Protein AF-A0A7J8ZXL1-F1 (afdb_monomer)

Mean predicted aligned error: 9.75 Å

Structure (mmCIF, N/CA/C/O backbone):
data_AF-A0A7J8ZXL1-F1
#
_entry.id   AF-A0A7J8ZXL1-F1
#
loop_
_atom_site.group_PDB
_atom_site.id
_atom_site.type_symbol
_ato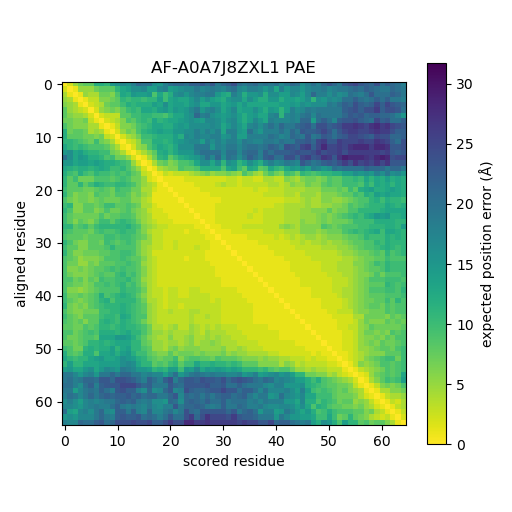m_site.label_atom_id
_atom_site.label_alt_id
_atom_site.label_comp_id
_atom_site.label_asym_id
_atom_site.label_entity_id
_atom_site.label_seq_id
_atom_site.pdbx_PDB_ins_code
_atom_site.Cartn_x
_atom_site.Cartn_y
_atom_site.Cartn_z
_atom_site.occupancy
_atom_site.B_iso_or_equiv
_atom_site.auth_seq_id
_atom_site.auth_comp_id
_atom_site.auth_asym_id
_atom_site.auth_atom_id
_atom_site.pdbx_PDB_model_num
ATOM 1 N N . MET A 1 1 ? 1.393 10.534 -3.191 1.00 56.12 1 MET A N 1
ATOM 2 C CA . MET A 1 1 ? 1.499 10.979 -1.776 1.00 56.12 1 MET A CA 1
ATOM 3 C C . MET A 1 1 ? 0.612 12.187 -1.445 1.00 56.12 1 MET A C 1
ATOM 5 O O . MET A 1 1 ? 0.531 12.586 -0.289 1.00 56.12 1 MET A O 1
ATOM 9 N N . SER A 1 2 ? -0.095 12.740 -2.435 1.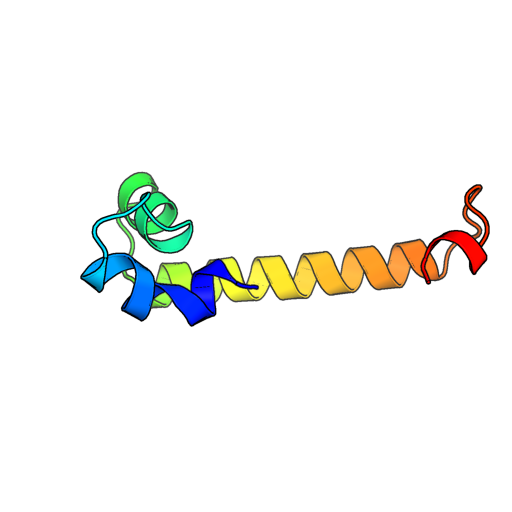00 59.88 2 SER A N 1
ATOM 10 C CA . SER A 1 2 ? -0.874 13.974 -2.316 1.00 59.88 2 SER A CA 1
ATOM 11 C C . SER A 1 2 ? -2.115 13.847 -1.425 1.00 59.88 2 SER A C 1
ATOM 13 O O . SER A 1 2 ? -2.467 14.806 -0.752 1.00 59.88 2 SER A O 1
ATOM 15 N N . ASP A 1 3 ? -2.750 12.671 -1.355 1.00 61.75 3 ASP A N 1
ATOM 16 C CA . ASP A 1 3 ? -3.973 12.487 -0.556 1.00 61.75 3 ASP A CA 1
ATOM 17 C C . ASP A 1 3 ? -3.744 12.495 0.953 1.00 61.75 3 ASP A C 1
ATOM 19 O O . ASP A 1 3 ? -4.539 13.078 1.682 1.00 61.75 3 ASP A O 1
ATOM 23 N N . ILE A 1 4 ? -2.649 11.894 1.428 1.00 63.94 4 ILE A N 1
ATOM 24 C CA . ILE A 1 4 ? -2.337 11.828 2.862 1.00 63.94 4 ILE A CA 1
ATOM 25 C C . ILE A 1 4 ? -2.009 13.224 3.403 1.00 63.94 4 ILE A C 1
ATOM 27 O O . ILE A 1 4 ? -2.518 13.626 4.446 1.00 63.94 4 ILE A O 1
ATOM 31 N N . VAL A 1 5 ? -1.189 13.981 2.668 1.00 64.25 5 VAL A N 1
ATOM 32 C CA . VAL A 1 5 ? -0.768 15.334 3.061 1.00 64.25 5 VAL A CA 1
ATOM 33 C C . VAL A 1 5 ? -1.920 16.338 2.917 1.00 64.25 5 VAL A C 1
ATOM 35 O O . VAL A 1 5 ? -2.076 17.226 3.751 1.00 64.25 5 VAL A O 1
ATOM 38 N N . CYS A 1 6 ? -2.777 16.175 1.903 1.00 58.22 6 CYS A N 1
ATOM 39 C CA . CYS A 1 6 ? -3.891 17.086 1.624 1.00 58.22 6 CYS A CA 1
ATOM 40 C C . CYS A 1 6 ? -5.190 16.717 2.368 1.00 58.22 6 CYS A C 1
ATOM 42 O O . CYS A 1 6 ? -6.190 17.419 2.234 1.00 58.22 6 CYS A O 1
ATOM 44 N N . HIS A 1 7 ? -5.208 15.652 3.178 1.00 60.97 7 HIS A N 1
ATOM 45 C CA . HIS A 1 7 ? -6.433 15.177 3.828 1.00 60.97 7 HIS A CA 1
ATOM 46 C C . HIS A 1 7 ? -7.120 16.255 4.690 1.00 60.97 7 HIS A C 1
ATOM 48 O O . HIS A 1 7 ? -8.338 16.412 4.612 1.00 60.97 7 HIS A O 1
ATOM 54 N N . LYS A 1 8 ? -6.351 17.063 5.438 1.00 56.84 8 LYS A N 1
ATOM 55 C CA . LYS A 1 8 ? -6.901 18.188 6.220 1.00 56.84 8 LYS A CA 1
ATOM 56 C C . LYS A 1 8 ? -7.504 19.287 5.332 1.00 56.84 8 LYS A C 1
ATOM 58 O O . LYS A 1 8 ? -8.588 19.771 5.632 1.00 56.84 8 LYS A O 1
ATOM 63 N N . VAL A 1 9 ? -6.844 19.621 4.221 1.00 54.56 9 VAL A N 1
ATOM 64 C CA . VAL A 1 9 ? -7.256 20.698 3.299 1.00 54.56 9 VAL A CA 1
ATOM 65 C C . VAL A 1 9 ? -8.463 20.290 2.440 1.00 54.56 9 VAL A C 1
ATOM 67 O O . VAL A 1 9 ? -9.322 21.118 2.148 1.00 54.56 9 VAL A O 1
ATOM 70 N N . LYS A 1 10 ? -8.577 19.009 2.058 1.00 51.62 10 LYS A N 1
ATOM 71 C CA . LYS A 1 10 ? -9.732 18.489 1.303 1.00 51.62 10 LYS A CA 1
ATOM 72 C C . LYS A 1 10 ? -11.023 18.497 2.121 1.00 51.62 10 LYS A C 1
ATOM 74 O O . LYS A 1 10 ? -12.073 18.834 1.577 1.00 51.62 10 LYS A O 1
ATOM 79 N N . ARG A 1 11 ? -10.939 18.202 3.426 1.00 56.06 11 ARG A N 1
ATOM 80 C CA . ARG A 1 11 ? -12.098 18.210 4.334 1.00 56.06 11 ARG A CA 1
ATOM 81 C C . ARG A 1 11 ? -12.736 19.598 4.455 1.00 56.06 11 ARG A C 1
ATOM 83 O O . ARG A 1 11 ? -13.955 19.698 4.494 1.00 56.06 11 ARG A O 1
ATOM 90 N N . GLU A 1 12 ? -11.928 20.659 4.463 1.00 56.53 12 GLU A N 1
ATOM 91 C CA . GLU A 1 12 ? -12.404 22.054 4.525 1.00 56.53 12 GLU A CA 1
ATOM 92 C C . GLU A 1 12 ? -13.034 22.545 3.211 1.00 56.53 12 GLU A C 1
ATOM 94 O O . GLU A 1 12 ? -13.829 23.480 3.226 1.00 56.53 12 GLU A O 1
ATOM 99 N N . ARG A 1 13 ? -12.717 21.910 2.072 1.00 55.06 13 ARG A N 1
ATOM 100 C CA . ARG A 1 13 ? -13.202 22.310 0.736 1.00 55.06 13 ARG A CA 1
ATOM 101 C C . ARG A 1 13 ? -14.370 21.473 0.200 1.00 55.06 13 ARG A C 1
ATOM 103 O O . ARG A 1 13 ? -14.816 21.725 -0.914 1.00 55.06 13 ARG A O 1
ATOM 110 N N . GLY A 1 14 ? -14.857 20.486 0.956 1.00 53.88 14 GLY A N 1
ATOM 111 C CA . GLY A 1 14 ? -16.052 19.711 0.597 1.00 53.88 14 GLY A CA 1
ATOM 112 C C . GLY A 1 14 ? -15.927 18.861 -0.677 1.00 53.88 14 GLY A C 1
ATOM 113 O O . GLY A 1 14 ? -16.937 18.610 -1.328 1.00 53.88 14 GLY A O 1
ATOM 114 N N . HIS A 1 15 ? -14.721 18.418 -1.057 1.00 56.88 15 HIS A N 1
ATOM 115 C CA . HIS A 1 15 ? -14.497 17.708 -2.325 1.00 56.88 15 HIS A CA 1
ATOM 116 C C . HIS A 1 15 ? -13.865 16.320 -2.144 1.00 56.88 15 HIS A C 1
ATOM 118 O O . HIS A 1 15 ? -12.821 16.219 -1.508 1.00 56.88 15 HIS A O 1
ATOM 124 N N . VAL A 1 16 ? -14.490 15.314 -2.790 1.00 58.69 16 VAL A N 1
ATOM 125 C CA . VAL A 1 16 ? -14.099 13.895 -3.008 1.00 58.69 16 VAL A CA 1
ATOM 126 C C . VAL A 1 16 ? -13.486 13.200 -1.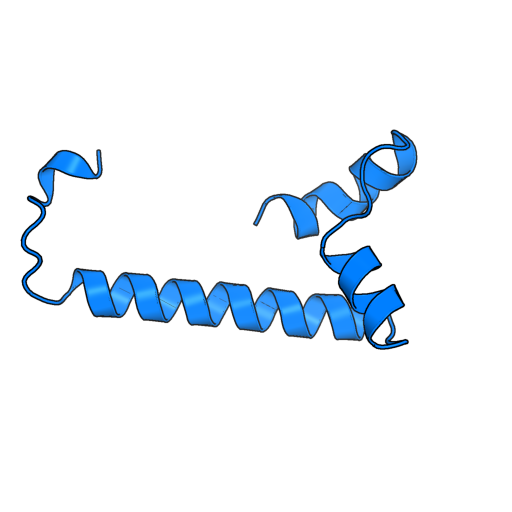793 1.00 58.69 16 VAL A C 1
ATOM 128 O O . VAL A 1 16 ? -12.385 13.532 -1.360 1.00 58.69 16 VAL A O 1
ATOM 131 N N . SER A 1 17 ? -14.176 12.165 -1.302 1.00 64.88 17 SER A N 1
ATOM 132 C CA . SER A 1 17 ? -13.718 11.406 -0.140 1.00 64.88 17 SER A CA 1
ATOM 133 C C . SER A 1 17 ? -12.281 10.921 -0.342 1.00 64.88 17 SER A C 1
ATOM 135 O O . SER A 1 17 ? -11.957 10.311 -1.365 1.00 64.88 17 SER A O 1
ATOM 137 N N . SER A 1 18 ? -11.397 11.281 0.589 1.00 76.12 18 SER A N 1
ATOM 138 C CA . SER A 1 18 ? -9.968 10.985 0.452 1.00 76.12 18 SER A CA 1
ATOM 139 C C . SER A 1 18 ? -9.726 9.474 0.488 1.00 76.12 18 SER A C 1
ATOM 141 O O . SER A 1 18 ? -10.511 8.734 1.078 1.00 76.12 18 SER A O 1
ATOM 143 N N . ALA A 1 19 ? -8.609 8.994 -0.071 1.00 79.62 19 ALA A N 1
ATOM 144 C CA . ALA A 1 19 ? -8.240 7.578 0.033 1.00 79.62 19 ALA A CA 1
ATOM 145 C C . ALA A 1 19 ? -8.250 7.071 1.491 1.00 79.62 19 ALA A C 1
ATOM 147 O O . ALA A 1 19 ? -8.612 5.926 1.750 1.00 79.62 19 ALA A O 1
ATOM 148 N N . MET A 1 20 ? -7.915 7.943 2.449 1.00 81.50 20 MET A N 1
ATOM 149 C CA . MET A 1 20 ? -7.994 7.642 3.876 1.00 81.50 20 MET A CA 1
ATOM 150 C C . MET A 1 20 ? -9.436 7.486 4.365 1.00 81.50 20 MET A C 1
ATOM 152 O O . MET A 1 20 ? -9.732 6.517 5.054 1.00 81.50 20 MET A O 1
ATOM 156 N N . GLU A 1 21 ? -10.339 8.391 3.994 1.00 80.75 21 GLU A N 1
ATOM 157 C CA . GLU A 1 21 ? -11.756 8.311 4.374 1.00 80.75 21 GLU A CA 1
ATOM 158 C C . GLU A 1 21 ? -12.452 7.108 3.737 1.00 80.75 21 GLU A C 1
ATOM 160 O O . GLU A 1 21 ? -13.200 6.405 4.415 1.00 80.75 21 GLU A O 1
ATOM 165 N N . CYS A 1 22 ? -12.162 6.821 2.465 1.00 86.62 22 CYS A N 1
ATOM 166 C CA . CYS A 1 22 ? -12.622 5.609 1.794 1.00 86.62 22 CYS A CA 1
ATOM 167 C C . CYS A 1 22 ? -12.147 4.360 2.545 1.00 86.62 22 CYS A C 1
ATOM 169 O O . CYS A 1 22 ? -12.951 3.472 2.813 1.00 86.62 22 CYS A O 1
ATOM 171 N N . TYR A 1 23 ? -10.873 4.319 2.950 1.00 86.50 23 TYR A N 1
ATOM 172 C CA . TYR A 1 23 ? -10.312 3.203 3.711 1.00 86.50 23 TYR A CA 1
ATOM 173 C C . TYR A 1 23 ? -10.967 3.061 5.094 1.00 86.50 23 TYR A C 1
ATOM 175 O O . TYR A 1 23 ? -11.377 1.968 5.481 1.00 86.50 23 TYR A O 1
ATOM 183 N N . MET A 1 24 ? -11.132 4.163 5.831 1.00 89.38 24 MET A N 1
ATOM 184 C CA . MET A 1 24 ? -11.822 4.157 7.125 1.00 89.38 24 MET A CA 1
ATOM 185 C C . MET A 1 24 ? -13.271 3.687 6.989 1.00 89.38 24 MET A C 1
ATOM 18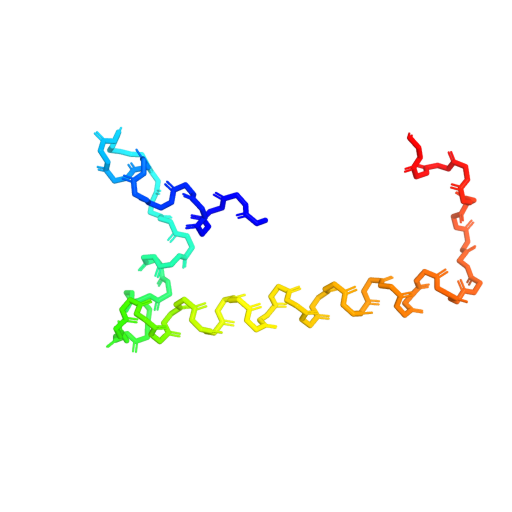7 O O . MET A 1 24 ? -13.716 2.860 7.776 1.00 89.38 24 MET A O 1
ATOM 191 N N . LYS A 1 25 ? -14.001 4.165 5.976 1.00 89.38 25 LYS A N 1
ATOM 192 C CA . LYS A 1 25 ? -15.396 3.778 5.733 1.00 89.38 25 LYS A CA 1
ATOM 193 C C . LYS A 1 25 ? -15.523 2.316 5.309 1.00 89.38 25 LYS A C 1
ATOM 195 O O . LYS A 1 25 ? -16.457 1.645 5.731 1.00 89.38 25 LYS A O 1
ATOM 200 N N . GLN A 1 26 ? -14.605 1.830 4.478 1.00 90.88 26 GLN A N 1
ATOM 201 C CA . GLN A 1 26 ? -14.627 0.460 3.970 1.00 90.88 26 GLN A CA 1
ATOM 202 C C . GLN A 1 26 ? -14.295 -0.568 5.056 1.00 90.88 26 GLN A C 1
ATOM 204 O O . GLN A 1 26 ? -14.889 -1.642 5.075 1.00 90.88 26 GLN A O 1
ATOM 209 N N . TYR A 1 27 ? -13.353 -0.249 5.945 1.00 90.06 27 TYR A N 1
ATOM 210 C CA . TYR A 1 27 ? -12.835 -1.201 6.930 1.00 90.06 27 TYR A CA 1
ATOM 211 C C . TYR A 1 27 ? -13.241 -0.890 8.376 1.00 90.06 27 TYR A C 1
ATOM 213 O O . TYR A 1 27 ? -12.914 -1.663 9.270 1.00 90.06 27 TYR A O 1
ATOM 221 N N . GLY A 1 28 ? -13.940 0.221 8.624 1.00 92.25 28 GLY A N 1
ATOM 222 C CA . GLY A 1 28 ? -14.382 0.629 9.962 1.00 92.25 28 GLY A CA 1
ATOM 223 C C . GLY A 1 28 ? -13.237 0.969 10.922 1.00 92.25 28 GLY A C 1
ATOM 224 O O . GLY A 1 28 ? -13.404 0.856 12.132 1.00 92.25 28 GLY A O 1
ATOM 225 N N . VAL A 1 29 ? -12.068 1.338 10.394 1.00 91.62 29 VAL A N 1
ATOM 226 C CA . VAL A 1 29 ? -10.842 1.557 11.179 1.00 91.62 29 VAL A CA 1
ATOM 227 C C . VAL A 1 29 ? -10.655 3.020 11.572 1.00 91.62 29 VAL A C 1
ATOM 229 O O . VAL A 1 29 ? -11.228 3.931 10.967 1.00 91.62 29 VAL A O 1
ATOM 232 N N . SER A 1 30 ? -9.789 3.262 12.555 1.00 89.19 30 SER A N 1
ATOM 233 C CA . SER A 1 30 ? -9.394 4.616 12.933 1.00 89.19 30 SER A CA 1
ATOM 234 C C . SER A 1 30 ? -8.569 5.309 11.839 1.00 89.19 30 SER A C 1
ATOM 236 O O . SER A 1 30 ? -7.922 4.685 10.993 1.00 89.19 30 SER A O 1
ATOM 238 N N . MET A 1 31 ? -8.533 6.641 11.896 1.00 82.00 31 MET A N 1
ATOM 239 C CA . MET A 1 31 ? -7.733 7.471 10.988 1.00 82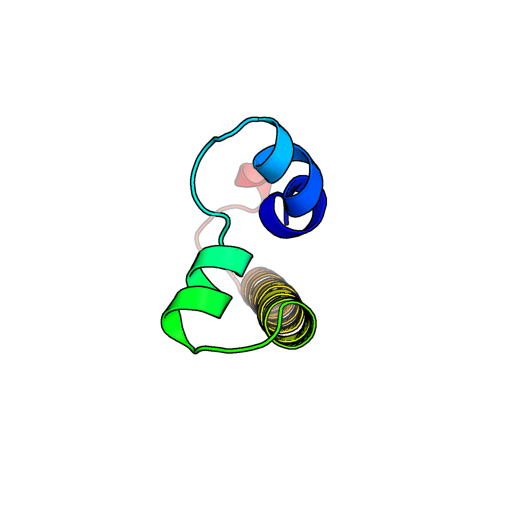.00 31 MET A CA 1
ATOM 240 C C . MET A 1 31 ? -6.238 7.139 11.062 1.00 82.00 31 MET A C 1
ATOM 242 O O . MET A 1 31 ? -5.549 7.129 10.044 1.00 82.00 31 MET A O 1
ATOM 246 N N . GLN A 1 32 ? -5.736 6.831 12.259 1.00 85.12 32 GLN A N 1
ATOM 247 C CA . GLN A 1 32 ? -4.332 6.489 12.469 1.00 85.12 32 GLN A CA 1
ATOM 248 C C . GLN A 1 32 ? -3.986 5.121 11.869 1.00 85.12 32 GLN A C 1
ATOM 250 O O . GLN A 1 32 ? -2.938 4.972 11.242 1.00 85.12 32 GLN A O 1
ATOM 255 N N . GLU A 1 33 ? -4.872 4.134 11.997 1.00 87.88 33 GLU A N 1
ATOM 256 C CA . GLU A 1 33 ? -4.699 2.826 11.357 1.00 87.88 33 GLU A CA 1
ATOM 257 C C . GLU A 1 33 ? -4.738 2.937 9.830 1.00 87.88 33 GLU A C 1
ATOM 259 O O . GLU A 1 33 ? -3.869 2.383 9.150 1.00 87.88 33 GLU A O 1
ATOM 264 N N . ALA A 1 34 ? -5.686 3.710 9.290 1.00 87.56 34 ALA A N 1
ATOM 265 C CA . ALA A 1 34 ? -5.761 4.004 7.862 1.00 87.56 34 ALA A CA 1
ATOM 266 C C . ALA A 1 34 ? -4.487 4.712 7.362 1.00 87.56 34 ALA A C 1
ATOM 268 O O . ALA A 1 34 ? -3.919 4.312 6.345 1.00 87.56 34 ALA A O 1
ATOM 269 N N . TYR A 1 35 ? -3.985 5.707 8.104 1.00 85.62 35 TYR A N 1
ATOM 270 C CA . TYR A 1 35 ? -2.724 6.393 7.802 1.00 85.62 35 TYR A CA 1
ATOM 271 C C . TYR A 1 35 ? -1.551 5.420 7.748 1.00 85.62 35 TYR A C 1
ATOM 273 O O . TYR A 1 35 ? -0.845 5.361 6.743 1.00 85.62 35 TYR A O 1
ATOM 281 N N . ASN A 1 36 ? -1.366 4.624 8.802 1.00 88.56 36 ASN A N 1
ATOM 282 C CA . ASN A 1 36 ? -0.251 3.688 8.902 1.00 88.56 36 ASN A CA 1
ATOM 283 C C . ASN A 1 36 ? -0.271 2.667 7.758 1.00 88.56 36 ASN A C 1
ATOM 285 O O . ASN A 1 36 ? 0.776 2.356 7.181 1.00 88.56 36 ASN A O 1
ATOM 289 N N . LYS A 1 37 ? -1.458 2.169 7.388 1.00 90.31 37 LYS A N 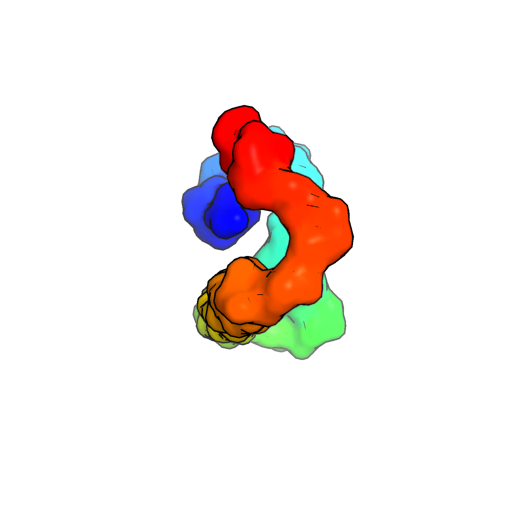1
ATOM 290 C CA . LYS A 1 37 ? -1.603 1.225 6.279 1.00 90.31 37 LYS A CA 1
ATOM 291 C C . LYS A 1 37 ? -1.263 1.864 4.935 1.00 90.31 37 LYS A C 1
ATOM 293 O O . LYS A 1 37 ? -0.452 1.301 4.200 1.00 90.31 37 LYS A O 1
ATOM 298 N N . LEU A 1 38 ? -1.861 3.014 4.626 1.00 88.00 38 LEU A N 1
ATOM 299 C CA . LEU A 1 38 ? -1.636 3.711 3.358 1.00 88.00 38 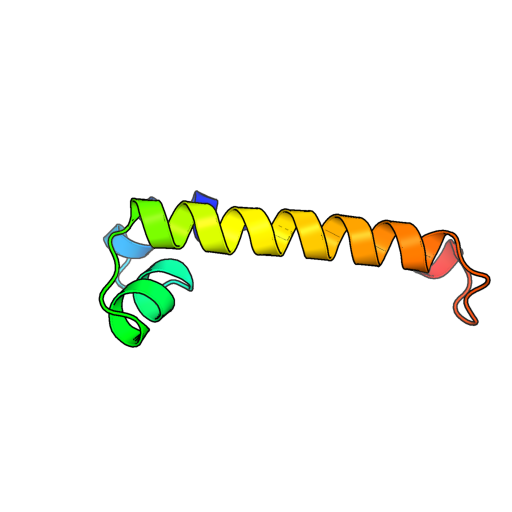LEU A CA 1
ATOM 300 C C . LEU A 1 38 ? -0.172 4.142 3.221 1.00 88.00 38 LEU A C 1
ATOM 302 O O . LEU A 1 38 ? 0.428 3.973 2.163 1.00 88.00 38 LEU A O 1
ATOM 306 N N . TYR A 1 39 ? 0.437 4.624 4.304 1.00 87.00 39 TYR A N 1
ATOM 307 C CA . TYR A 1 39 ? 1.852 4.981 4.332 1.00 87.00 39 TYR A CA 1
ATOM 308 C C . TYR A 1 39 ? 2.753 3.769 4.054 1.00 87.00 39 TYR A C 1
ATOM 310 O O . TYR A 1 39 ? 3.663 3.844 3.228 1.00 87.00 39 TYR A O 1
ATOM 318 N N . LYS A 1 40 ? 2.461 2.616 4.671 1.00 90.44 40 LYS A N 1
ATOM 319 C CA . LYS A 1 40 ? 3.178 1.363 4.393 1.00 90.44 40 LYS A CA 1
ATOM 320 C C . LYS A 1 40 ? 3.033 0.928 2.932 1.00 90.44 40 LYS A C 1
ATOM 322 O O . LYS A 1 40 ? 4.020 0.515 2.332 1.00 90.44 40 LYS A O 1
ATOM 327 N N . GLN A 1 41 ? 1.835 1.030 2.355 1.00 90.19 41 GLN A N 1
ATOM 328 C CA . GLN A 1 41 ? 1.599 0.693 0.946 1.00 90.19 41 GLN A CA 1
ATOM 329 C C . GLN A 1 41 ? 2.388 1.599 -0.001 1.00 90.19 41 GLN A C 1
ATOM 331 O O . GLN A 1 41 ? 3.002 1.095 -0.933 1.00 90.19 41 GLN A O 1
ATOM 336 N N . ILE A 1 42 ? 2.431 2.906 0.269 1.00 88.25 42 ILE A N 1
ATOM 337 C CA . ILE A 1 42 ? 3.228 3.860 -0.514 1.00 88.25 42 ILE A CA 1
ATOM 338 C C . ILE A 1 42 ? 4.714 3.500 -0.460 1.00 88.25 42 ILE A C 1
ATOM 340 O O . ILE A 1 42 ? 5.363 3.456 -1.499 1.00 88.25 42 ILE A O 1
ATOM 344 N N . ASN A 1 43 ? 5.254 3.216 0.727 1.00 90.00 43 ASN A N 1
ATOM 345 C CA . ASN A 1 43 ? 6.664 2.848 0.867 1.00 90.00 43 ASN A CA 1
ATOM 346 C C . ASN A 1 43 ? 7.001 1.534 0.161 1.00 90.00 43 ASN A C 1
ATOM 348 O O . ASN A 1 43 ? 8.073 1.418 -0.422 1.00 90.00 43 ASN A O 1
ATOM 352 N N . ASN A 1 44 ? 6.102 0.551 0.211 1.00 92.06 44 ASN A N 1
ATOM 353 C CA . ASN A 1 44 ? 6.289 -0.703 -0.510 1.00 92.06 44 ASN A CA 1
ATOM 354 C C . ASN A 1 44 ? 6.260 -0.476 -2.024 1.00 92.06 44 ASN A C 1
ATOM 356 O O . ASN A 1 44 ? 7.200 -0.871 -2.694 1.00 92.06 44 ASN A O 1
ATOM 360 N N . ALA A 1 45 ? 5.268 0.256 -2.538 1.00 91.56 45 ALA A N 1
ATOM 361 C CA . ALA A 1 45 ? 5.198 0.581 -3.961 1.00 91.56 45 ALA A CA 1
ATOM 362 C C . ALA A 1 45 ? 6.444 1.345 -4.441 1.00 91.56 45 ALA A C 1
ATOM 364 O O . ALA A 1 45 ? 6.939 1.093 -5.532 1.00 91.56 45 ALA A O 1
ATOM 365 N N . TRP A 1 46 ? 6.994 2.242 -3.615 1.00 90.12 46 TRP A N 1
ATOM 366 C CA . TRP A 1 46 ? 8.264 2.906 -3.917 1.00 90.12 46 TRP A CA 1
ATOM 367 C C . TRP A 1 46 ? 9.445 1.938 -4.001 1.00 90.12 46 TRP A C 1
ATOM 369 O O . TRP A 1 46 ? 10.301 2.112 -4.864 1.00 90.12 46 TRP A O 1
ATOM 379 N N . LYS A 1 47 ? 9.507 0.925 -3.130 1.00 91.25 47 LYS A N 1
ATOM 380 C CA . LYS A 1 47 ? 10.531 -0.125 -3.221 1.00 91.25 47 LYS A CA 1
ATOM 381 C C . LYS A 1 47 ? 10.364 -0.944 -4.494 1.00 91.25 47 LYS A C 1
ATOM 383 O O . LYS A 1 47 ? 11.344 -1.100 -5.207 1.00 91.25 47 LYS A O 1
ATOM 388 N N . ASP A 1 48 ? 9.141 -1.363 -4.805 1.00 91.19 48 ASP A N 1
ATOM 389 C CA . ASP A 1 48 ? 8.842 -2.151 -6.003 1.00 91.19 48 ASP A CA 1
ATOM 390 C C . ASP A 1 48 ? 9.240 -1.385 -7.278 1.00 91.19 48 ASP A C 1
ATOM 392 O O . ASP A 1 48 ? 9.906 -1.934 -8.149 1.00 91.19 48 ASP A O 1
ATOM 396 N N . ILE A 1 49 ? 8.917 -0.087 -7.360 1.00 88.25 49 ILE A N 1
ATOM 397 C CA . ILE A 1 49 ? 9.322 0.781 -8.480 1.00 88.25 49 ILE A CA 1
ATOM 398 C C . ILE A 1 49 ? 10.847 0.861 -8.594 1.00 88.25 49 ILE A C 1
ATOM 400 O O . ILE A 1 49 ? 11.385 0.743 -9.692 1.00 88.25 49 ILE A O 1
ATOM 404 N N . ASN A 1 50 ? 11.549 1.054 -7.475 1.00 87.06 50 ASN A N 1
ATOM 405 C CA . ASN A 1 50 ? 13.008 1.141 -7.479 1.00 87.06 50 ASN A CA 1
ATOM 406 C C . ASN A 1 50 ? 13.661 -0.194 -7.866 1.00 87.06 50 ASN A C 1
ATOM 408 O O . ASN A 1 50 ? 14.653 -0.198 -8.588 1.00 87.06 50 ASN A O 1
ATOM 412 N N . GLU A 1 51 ? 13.115 -1.322 -7.413 1.00 88.62 51 GLU A N 1
ATOM 413 C CA . GLU A 1 51 ? 13.600 -2.653 -7.783 1.00 88.62 51 GLU A CA 1
ATOM 414 C C . GLU A 1 51 ? 13.358 -2.959 -9.265 1.00 88.62 51 GLU A C 1
ATOM 416 O O . GLU A 1 51 ? 14.261 -3.454 -9.937 1.00 88.62 51 GLU A O 1
ATOM 421 N N . GLU A 1 52 ? 12.178 -2.634 -9.800 1.00 84.75 52 GLU A N 1
ATOM 422 C CA . GLU A 1 52 ? 11.882 -2.769 -11.233 1.00 84.75 52 GLU A CA 1
ATOM 423 C C . GLU A 1 52 ? 12.756 -1.847 -12.089 1.00 84.75 52 GLU A C 1
ATOM 425 O O . GLU A 1 52 ? 13.206 -2.245 -13.161 1.00 84.75 52 GLU A O 1
ATOM 430 N N . PHE A 1 53 ? 13.072 -0.645 -11.606 1.00 78.50 53 PHE A N 1
ATOM 431 C CA . PHE A 1 53 ? 13.964 0.279 -12.305 1.00 78.50 53 PHE A CA 1
ATOM 432 C C . PHE A 1 53 ? 15.396 -0.259 -12.452 1.00 78.50 53 PHE A C 1
ATOM 434 O O . PHE A 1 53 ? 16.070 0.033 -13.438 1.00 78.50 53 PHE A O 1
ATOM 441 N N . LEU A 1 54 ? 15.866 -1.067 -11.497 1.00 80.38 54 LEU A N 1
ATOM 442 C CA . LEU A 1 54 ? 17.180 -1.713 -11.574 1.00 80.38 54 LEU A CA 1
ATOM 443 C C . LEU A 1 54 ? 17.217 -2.881 -12.570 1.00 80.38 54 LEU A C 1
ATOM 445 O O . LEU A 1 54 ? 18.302 -3.343 -12.930 1.00 80.38 54 LEU A O 1
ATOM 449 N N . LYS A 1 55 ? 16.059 -3.375 -13.020 1.00 81.88 55 LYS A N 1
ATOM 450 C CA . LYS A 1 55 ? 15.987 -4.435 -14.027 1.00 81.88 55 LYS A CA 1
ATOM 451 C C . LYS A 1 55 ? 16.132 -3.834 -15.430 1.00 81.88 55 LYS A C 1
ATOM 453 O O . LYS A 1 55 ? 15.676 -2.717 -15.675 1.00 81.88 55 LYS A O 1
ATOM 458 N N . PRO A 1 56 ? 16.723 -4.574 -16.388 1.00 72.62 56 PRO A N 1
ATOM 459 C CA . PRO A 1 56 ? 16.723 -4.164 -17.785 1.00 72.62 56 PRO A CA 1
ATOM 460 C C . PRO A 1 56 ? 15.280 -3.999 -18.264 1.00 72.62 56 PRO A C 1
ATOM 462 O O . PRO A 1 56 ? 14.534 -4.971 -18.383 1.00 72.62 56 PRO A O 1
ATOM 465 N N . THR A 1 57 ? 14.876 -2.760 -18.506 1.00 68.75 57 THR A N 1
ATOM 466 C CA . THR A 1 57 ? 13.539 -2.419 -18.981 1.00 68.75 57 THR A CA 1
ATOM 467 C C . THR A 1 57 ? 13.587 -2.119 -20.476 1.00 68.75 57 THR A C 1
ATOM 469 O O . THR A 1 57 ? 14.574 -1.613 -21.003 1.00 68.75 57 THR A O 1
ATOM 472 N N . VAL A 1 58 ? 12.511 -2.469 -21.188 1.00 74.88 58 VAL A N 1
ATOM 473 C CA . VAL A 1 58 ? 12.373 -2.203 -22.636 1.00 74.88 58 VAL A CA 1
ATOM 474 C C . VAL A 1 58 ? 12.269 -0.697 -22.907 1.00 74.88 58 VAL A C 1
ATOM 476 O O . VAL A 1 58 ? 12.621 -0.221 -23.984 1.00 74.88 58 VAL A O 1
ATOM 479 N N . ALA A 1 59 ? 11.784 0.058 -21.920 1.00 71.00 59 ALA A N 1
ATOM 480 C CA . ALA A 1 59 ? 11.695 1.504 -21.986 1.00 71.00 59 ALA A CA 1
ATOM 481 C C . ALA A 1 59 ? 13.081 2.138 -21.766 1.00 71.00 59 ALA A C 1
ATOM 483 O O . ALA A 1 59 ? 13.753 1.815 -20.786 1.00 71.00 59 ALA A O 1
ATOM 484 N N . PRO A 1 60 ? 13.515 3.061 -22.637 1.00 72.19 60 PRO A N 1
ATOM 485 C CA . PRO A 1 60 ? 14.778 3.753 -22.451 1.00 72.19 60 PRO A CA 1
ATOM 486 C C . PRO A 1 60 ? 14.706 4.690 -21.241 1.00 72.19 60 PRO A C 1
ATOM 488 O O . PRO A 1 60 ? 13.731 5.418 -21.055 1.00 72.19 60 PRO A O 1
ATOM 491 N N . THR A 1 61 ? 15.778 4.725 -20.450 1.00 69.56 61 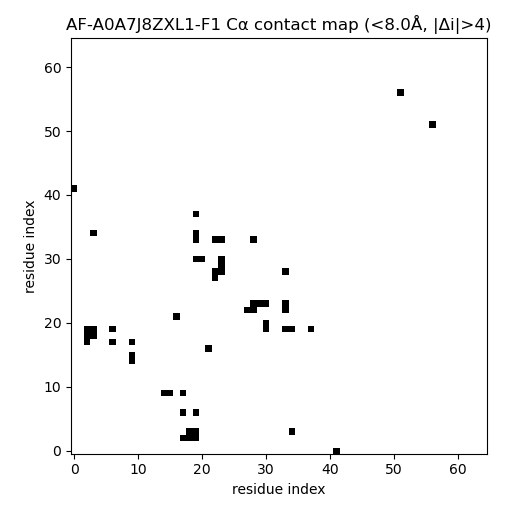THR A N 1
ATOM 492 C CA . THR A 1 61 ? 15.893 5.556 -19.238 1.00 69.56 61 THR A CA 1
ATOM 493 C C . THR A 1 61 ? 15.685 7.051 -19.519 1.00 69.56 61 THR A C 1
ATOM 495 O O . THR A 1 61 ? 15.264 7.795 -18.641 1.00 69.56 61 THR A O 1
ATOM 498 N N . SER A 1 62 ? 15.920 7.495 -20.758 1.00 76.19 62 SER A N 1
ATOM 499 C CA . SER A 1 62 ? 15.687 8.870 -21.213 1.00 76.19 62 SER A CA 1
ATOM 500 C C . SER A 1 62 ? 14.214 9.294 -21.241 1.00 76.19 62 SER A C 1
ATOM 502 O O . SER A 1 62 ? 13.950 10.491 -21.281 1.00 76.19 62 SER A O 1
ATOM 504 N N . ALA A 1 63 ? 13.263 8.353 -21.214 1.00 74.06 63 ALA A N 1
ATOM 5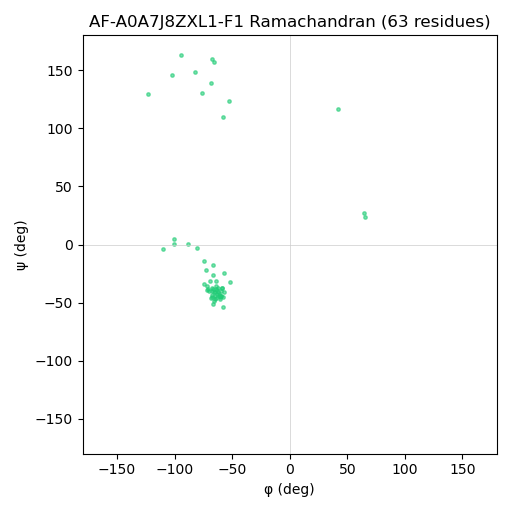05 C CA . ALA A 1 63 ? 11.827 8.642 -21.226 1.00 74.06 63 ALA A CA 1
ATOM 506 C C . ALA A 1 63 ? 11.258 9.034 -19.846 1.00 74.06 63 ALA A C 1
ATOM 508 O O . ALA A 1 63 ? 10.068 9.315 -19.737 1.00 74.06 63 ALA A O 1
ATOM 509 N N . LEU A 1 64 ? 12.085 9.013 -18.796 1.00 66.69 64 LEU A N 1
ATOM 510 C CA . LEU A 1 64 ? 11.687 9.280 -17.408 1.00 66.69 64 LEU A CA 1
ATOM 511 C C . LEU A 1 64 ? 12.024 10.706 -16.931 1.00 66.69 64 LEU A C 1
ATOM 513 O O . LEU A 1 64 ? 11.817 11.005 -15.755 1.00 66.69 64 LEU A O 1
ATOM 517 N N . ASN A 1 65 ? 12.542 11.556 -17.825 1.00 54.16 65 ASN A N 1
ATOM 518 C CA . ASN A 1 65 ? 12.891 12.956 -17.555 1.00 54.16 65 ASN A CA 1
ATOM 519 C C . ASN A 1 65 ? 11.738 13.917 -17.854 1.00 54.16 65 ASN A C 1
ATOM 521 O O . ASN A 1 65 ? 11.064 13.721 -18.891 1.00 54.16 65 ASN A O 1
#

InterPro domains:
  IPR005630 Terpene synthase, metal-binding domain [PF03936] (1-48)
  IPR008949 Isoprenoid synthase domain superfamily [G3DSA:1.10.600.10] (1-65)
  IPR008949 Isoprenoid synthase domain superfamily [SSF48576] (1-60)

Secondary structure (DSSP, 8-state):
-HHHHHHHHHHHTT-S--HHHHHHHHH---HHHHHHHHHHHHHHHHHHHHHHHTS--SS-GGGG-

Radius of gyration: 15.99 Å; Cα contacts (8 Å, |Δi|>4): 27; chains: 1; bounding box: 33×27×36 Å

pLDDT: mean 76.93, std 13.36, range [51.62, 92.25]

Foldseek 3Di:
DCLLVCVVVCVVVVDDQGQLNVVCVVPVDDSVVSSVVVVVVVVVVVVVVVVVVPDDDPDDPVVVD

Sequence (65 aa):
MSDIVCHKVKRERGHVSSAMECYMKQYGVSMQEAYNKLYKQINNAWKDINEEFLKPTVAPTSALN

Organism: NCBI:txid34288

Solvent-accessible surface area (backbone atoms only — not comparable to full-atom values): 4013 Å² total; per-residue (Å²): 120,66,57,76,76,38,45,73,61,36,65,78,64,77,53,74,84,40,71,52,54,51,46,21,68,75,68,74,48,52,71,66,58,32,47,54,50,53,52,49,51,52,56,48,53,52,48,53,51,55,56,55,65,74,42,95,60,95,66,63,79,78,76,78,114

Nearest PDB structures (foldseek):
  8h6q-assembly1_B  TM=7.881E-01  e=2.587E-01  Botrytis cinerea
  8h6q-assembly1_C  TM=7.905E-01  e=7.165E-01  Botrytis cinerea
  8h6q-assembly1_D  TM=7.582E-01  e=7.669E-01  Botrytis cinerea
  9c7k-assembly2_B  TM=5.573E-01  e=6.695E-01  Streptomyces exfoliatus
  7zrn-assembly1_A  TM=7.739E-01  e=2.433E+00  Sorangium cellulosum